Protein AF-A0A927CG24-F1 (afdb_monomer)

Radius of gyration: 14.92 Å; Cα contacts (8 Å, |Δi|>4): 21; chains: 1; bounding box: 33×20×41 Å

Foldseek 3Di:
DFDWDDDPPDIDRDDDDDDDADVVNPPPCDDPNVVVVVVVVVVVCVVVVHDDPDDDD

Structure (mmCIF, N/CA/C/O backbone):
data_AF-A0A927CG24-F1
#
_entry.id   AF-A0A927CG24-F1
#
loop_
_atom_site.group_PDB
_atom_site.id
_atom_site.type_symbol
_atom_site.label_atom_id
_at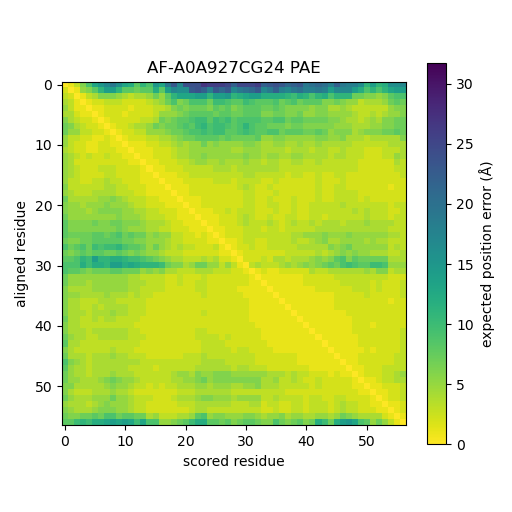om_site.label_alt_id
_atom_site.label_comp_id
_atom_site.label_asym_id
_atom_site.label_entity_id
_atom_site.label_seq_id
_atom_site.pdbx_PDB_ins_code
_atom_site.Cartn_x
_atom_site.Cartn_y
_atom_site.Cartn_z
_atom_site.occupancy
_atom_site.B_iso_or_equiv
_atom_site.auth_seq_id
_atom_site.auth_comp_id
_atom_site.auth_asym_id
_atom_site.auth_atom_id
_atom_site.pdbx_PDB_model_num
ATOM 1 N N . MET A 1 1 ? 17.687 2.340 -2.979 1.00 57.53 1 MET A N 1
ATOM 2 C CA . MET A 1 1 ? 17.999 2.594 -4.405 1.00 57.53 1 MET A CA 1
ATOM 3 C C . MET A 1 1 ? 16.790 2.172 -5.208 1.00 57.53 1 MET A C 1
ATOM 5 O O . MET A 1 1 ? 16.336 1.052 -5.024 1.00 57.53 1 MET A O 1
ATOM 9 N N . SER A 1 2 ? 16.222 3.074 -6.000 1.00 69.94 2 SER A N 1
ATOM 10 C CA . SER A 1 2 ? 15.038 2.792 -6.809 1.00 69.94 2 SER A CA 1
AT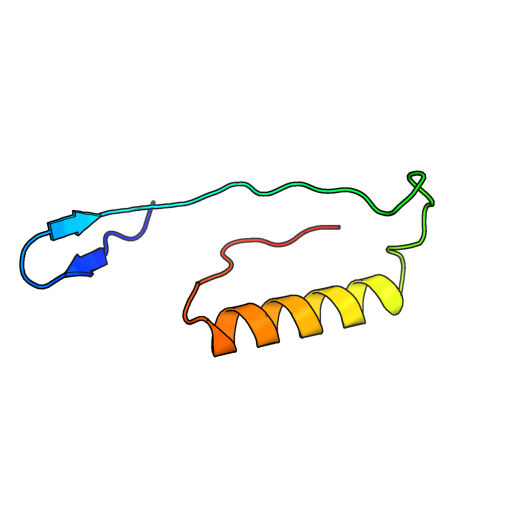OM 11 C C . SER A 1 2 ? 15.361 1.762 -7.895 1.00 69.94 2 SER A C 1
ATOM 13 O O . SER A 1 2 ? 16.370 1.868 -8.592 1.00 69.94 2 SER A O 1
ATOM 15 N N . GLU A 1 3 ? 14.521 0.735 -8.013 1.00 83.81 3 GLU A N 1
ATOM 16 C CA . GLU A 1 3 ? 14.661 -0.293 -9.043 1.00 83.81 3 GLU A CA 1
ATOM 17 C C . GLU A 1 3 ? 14.329 0.305 -10.420 1.00 83.81 3 GLU A C 1
ATOM 19 O O . GLU A 1 3 ? 13.256 0.879 -10.622 1.00 83.81 3 GLU A O 1
ATOM 24 N N . ILE A 1 4 ? 15.258 0.187 -11.374 1.00 90.50 4 ILE A N 1
ATOM 25 C CA . ILE A 1 4 ? 15.090 0.708 -12.735 1.00 90.50 4 ILE A CA 1
ATOM 26 C C . ILE A 1 4 ? 14.474 -0.378 -13.620 1.00 90.50 4 ILE A C 1
ATOM 28 O O . ILE A 1 4 ? 15.110 -1.395 -13.906 1.00 90.50 4 ILE A O 1
ATOM 32 N N . LYS A 1 5 ? 13.262 -0.128 -14.118 1.00 91.56 5 LYS A N 1
ATOM 33 C CA . LYS A 1 5 ? 12.537 -1.003 -15.046 1.00 91.56 5 LYS A CA 1
ATOM 34 C C . LYS A 1 5 ? 12.782 -0.580 -16.498 1.00 91.56 5 LYS A C 1
ATOM 36 O O . LYS A 1 5 ? 12.967 0.599 -16.805 1.00 91.56 5 LYS A O 1
ATOM 41 N N . ARG A 1 6 ? 12.802 -1.557 -17.411 1.00 94.38 6 ARG A N 1
ATOM 42 C CA . ARG A 1 6 ? 13.025 -1.351 -18.853 1.00 94.38 6 ARG A CA 1
ATOM 43 C C . ARG A 1 6 ? 11.862 -1.933 -19.650 1.00 94.38 6 ARG A C 1
ATOM 45 O O . ARG A 1 6 ? 11.525 -3.099 -19.480 1.00 94.38 6 ARG A O 1
ATOM 52 N N . GLY A 1 7 ? 11.261 -1.118 -20.510 1.00 91.38 7 GLY A N 1
ATOM 53 C CA . GLY A 1 7 ? 10.298 -1.540 -21.525 1.00 91.38 7 GLY A CA 1
ATOM 54 C C . GLY A 1 7 ? 10.942 -1.620 -22.910 1.00 91.38 7 GLY A C 1
ATOM 55 O O . GLY A 1 7 ? 12.141 -1.407 -23.071 1.00 91.38 7 GLY A O 1
ATOM 56 N N . ARG A 1 8 ? 10.129 -1.873 -23.941 1.00 93.75 8 ARG A N 1
ATOM 57 C CA . ARG A 1 8 ? 10.591 -2.037 -25.335 1.00 93.75 8 ARG A CA 1
ATOM 58 C C . ARG A 1 8 ? 11.349 -0.820 -25.898 1.00 93.75 8 ARG A C 1
ATOM 60 O O . ARG A 1 8 ? 12.148 -0.987 -26.810 1.00 93.75 8 ARG A O 1
ATOM 67 N N . GLY A 1 9 ? 11.108 0.383 -25.373 1.00 96.44 9 GLY A N 1
ATOM 68 C CA . GLY A 1 9 ? 11.761 1.617 -25.833 1.00 96.44 9 GLY A CA 1
ATOM 69 C C . GLY A 1 9 ? 11.897 2.700 -24.763 1.00 96.44 9 GLY A C 1
ATOM 70 O O . GLY A 1 9 ? 12.076 3.864 -25.097 1.00 96.44 9 GLY A O 1
ATOM 71 N N . TYR A 1 10 ? 11.765 2.342 -23.486 1.00 94.88 10 TYR A N 1
ATOM 72 C CA . TYR A 1 10 ? 11.817 3.295 -22.380 1.00 94.88 10 TYR A CA 1
ATOM 73 C C . TYR A 1 10 ? 12.434 2.660 -21.136 1.00 94.88 10 TYR A C 1
ATOM 75 O O . TYR A 1 10 ? 12.346 1.451 -20.916 1.00 94.88 10 TYR A O 1
ATOM 83 N N . VAL A 1 11 ? 13.060 3.496 -20.314 1.00 95.88 11 VAL A N 1
ATOM 84 C CA . VAL A 1 11 ? 13.674 3.130 -19.036 1.00 95.88 11 VAL A CA 1
ATOM 85 C C . VAL A 1 11 ? 13.075 4.044 -17.980 1.00 95.88 11 VAL A C 1
ATOM 87 O O . VAL A 1 11 ? 13.001 5.251 -18.195 1.00 95.88 11 VAL A O 1
ATOM 90 N N . TYR A 1 12 ? 12.602 3.480 -16.874 1.00 93.88 12 TYR A N 1
ATOM 91 C CA . TYR A 1 12 ? 11.849 4.234 -15.879 1.00 93.88 12 TYR A CA 1
ATOM 92 C C . TYR A 1 12 ? 12.054 3.693 -14.467 1.00 93.88 12 TYR A C 1
ATOM 94 O O . TYR A 1 12 ? 12.332 2.514 -14.263 1.00 93.88 12 TYR A O 1
ATOM 102 N N . ALA A 1 13 ? 11.875 4.572 -13.488 1.00 93.69 13 ALA A N 1
ATOM 103 C CA . ALA A 1 13 ? 11.797 4.242 -12.072 1.00 93.69 13 ALA A CA 1
ATOM 104 C C . ALA A 1 13 ? 10.681 5.106 -11.474 1.00 93.69 13 ALA A C 1
ATOM 106 O O . ALA A 1 13 ? 10.917 6.224 -11.023 1.00 93.69 13 ALA A O 1
ATOM 107 N N . ILE A 1 14 ? 9.442 4.626 -11.588 1.00 91.81 14 ILE A N 1
ATOM 108 C CA . ILE A 1 14 ? 8.247 5.372 -11.182 1.00 91.81 14 ILE A CA 1
ATOM 109 C C . ILE A 1 14 ? 7.773 4.813 -9.846 1.00 91.81 14 ILE A C 1
ATOM 111 O O . ILE A 1 14 ? 7.471 3.625 -9.741 1.00 91.81 14 ILE A O 1
ATOM 115 N N . GLN A 1 15 ? 7.722 5.676 -8.837 1.00 93.06 15 GLN A N 1
ATOM 116 C CA . GLN A 1 15 ? 7.293 5.356 -7.480 1.00 93.06 15 GLN A CA 1
ATOM 117 C C . GLN A 1 15 ? 6.344 6.456 -7.003 1.00 93.06 15 GLN A C 1
ATOM 119 O O . GLN A 1 15 ? 6.574 7.634 -7.277 1.00 93.06 15 GLN A O 1
ATOM 124 N N . TYR A 1 16 ? 5.285 6.069 -6.297 1.00 93.81 16 TYR A N 1
ATOM 125 C CA . TYR A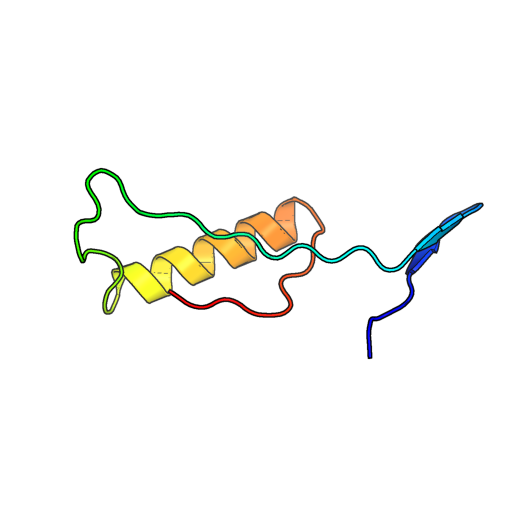 1 16 ? 4.289 6.991 -5.761 1.00 93.81 16 TYR A CA 1
ATOM 126 C C . TYR A 1 16 ? 4.143 6.777 -4.259 1.00 93.81 16 TYR A C 1
ATOM 128 O O . TYR A 1 16 ? 4.148 5.641 -3.794 1.00 93.81 16 TYR A O 1
ATOM 136 N N . HIS A 1 17 ? 3.967 7.873 -3.523 1.00 94.62 17 HIS A N 1
ATOM 137 C CA . HIS A 1 17 ? 3.542 7.845 -2.129 1.00 94.62 17 HIS A CA 1
ATOM 138 C C . HIS A 1 17 ? 2.065 8.238 -2.077 1.00 94.62 17 HIS A C 1
ATOM 140 O O . HIS A 1 17 ? 1.711 9.375 -2.394 1.00 94.62 17 HIS A O 1
ATOM 146 N N . ILE A 1 18 ? 1.203 7.276 -1.751 1.00 94.12 18 ILE A N 1
ATOM 147 C CA . ILE A 1 18 ? -0.252 7.441 -1.758 1.00 94.12 18 ILE A CA 1
ATOM 148 C C . ILE A 1 18 ? -0.739 7.399 -0.313 1.00 94.12 18 ILE A C 1
ATOM 150 O O . ILE A 1 18 ? -0.484 6.431 0.394 1.00 94.12 18 ILE A O 1
ATOM 154 N N . VAL A 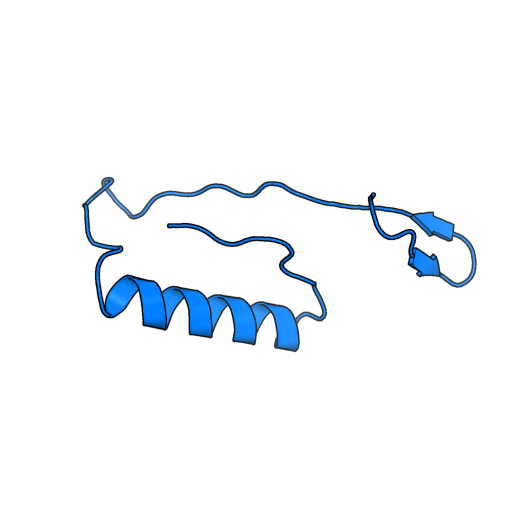1 19 ? -1.461 8.439 0.104 1.00 95.88 19 VAL A N 1
ATOM 155 C CA . VAL A 1 19 ? -2.033 8.558 1.450 1.00 95.88 19 VAL A CA 1
ATOM 156 C C . VAL A 1 19 ? -3.515 8.888 1.323 1.00 95.88 19 VAL A C 1
ATOM 158 O O . VAL A 1 19 ? -3.895 9.777 0.559 1.00 95.88 19 VAL A O 1
ATOM 161 N N . TRP A 1 20 ? -4.357 8.196 2.086 1.00 94.94 20 TRP A N 1
ATOM 162 C CA . TRP A 1 20 ? -5.786 8.491 2.197 1.00 94.94 20 TRP A CA 1
ATOM 163 C C . TRP A 1 20 ? -6.259 8.355 3.648 1.00 94.94 20 TRP A C 1
ATOM 165 O O . TRP A 1 20 ? -5.494 8.008 4.543 1.00 94.94 20 TRP A O 1
ATOM 175 N N . CYS A 1 21 ? -7.529 8.671 3.904 1.00 94.50 21 CYS A N 1
ATOM 176 C CA . CYS A 1 21 ? -8.151 8.498 5.215 1.00 94.50 21 CYS A CA 1
ATOM 177 C C . CYS A 1 21 ? -9.526 7.850 5.069 1.00 94.50 21 CYS A C 1
ATOM 179 O O . CYS A 1 21 ? -10.185 7.990 4.037 1.00 94.50 21 CYS A O 1
ATOM 181 N N . VAL A 1 22 ? -9.995 7.196 6.132 1.00 95.12 22 VAL A N 1
ATOM 182 C CA . VAL A 1 22 ? -11.369 6.689 6.180 1.00 95.12 22 VAL A CA 1
ATOM 183 C C . VAL A 1 22 ? -12.381 7.834 6.238 1.00 95.12 22 VAL A C 1
ATOM 185 O O . VAL A 1 22 ? -12.081 8.952 6.677 1.00 95.12 22 VAL A O 1
ATOM 188 N N . LYS A 1 23 ? -13.620 7.542 5.836 1.00 96.12 23 LYS A N 1
ATOM 189 C CA . LYS A 1 23 ? -14.735 8.488 5.922 1.00 96.12 23 LYS A CA 1
ATOM 190 C C . LYS A 1 23 ? -14.860 9.029 7.356 1.00 96.12 23 LYS A C 1
ATOM 192 O O . LYS A 1 23 ? -14.859 8.260 8.313 1.00 96.12 23 LYS A O 1
ATOM 197 N N . TYR A 1 24 ? -14.926 10.356 7.491 1.00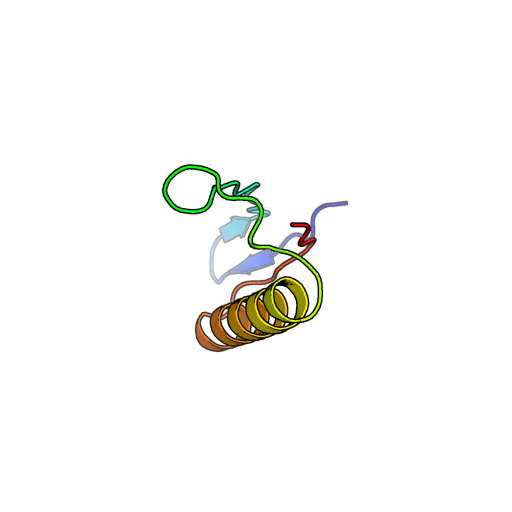 97.12 24 TYR A N 1
ATOM 198 C CA . TYR A 1 24 ? -14.975 11.085 8.771 1.00 97.12 24 TYR A CA 1
ATOM 199 C C . TYR A 1 24 ? -13.770 10.893 9.717 1.00 97.12 24 TYR A C 1
ATOM 201 O O . TYR A 1 24 ? -13.843 11.308 10.869 1.00 97.12 24 TYR A O 1
ATOM 209 N N . ARG A 1 25 ? -12.650 10.310 9.254 1.00 92.56 25 ARG A N 1
ATOM 210 C CA . ARG A 1 25 ? -11.434 10.066 10.062 1.00 92.56 25 ARG A CA 1
ATOM 211 C C . ARG A 1 25 ? -11.681 9.266 11.352 1.00 92.56 25 ARG A C 1
ATOM 213 O O . ARG A 1 25 ? -10.994 9.466 12.353 1.00 92.56 25 ARG A O 1
ATOM 220 N N . HIS A 1 26 ? -12.653 8.356 11.343 1.00 93.94 26 HIS A N 1
ATOM 221 C CA . HIS A 1 26 ? -12.826 7.422 12.452 1.00 93.94 26 HIS A CA 1
ATOM 222 C C . HIS A 1 26 ? -11.580 6.535 12.619 1.00 93.94 26 HIS A C 1
ATOM 224 O O . HIS A 1 26 ? -10.968 6.115 11.641 1.00 93.94 26 HIS A O 1
ATOM 230 N N . LYS A 1 27 ? -11.203 6.214 13.858 1.00 91.62 27 LYS A N 1
ATOM 231 C CA . LYS A 1 27 ? -10.056 5.337 14.149 1.00 91.62 27 LYS A CA 1
ATOM 232 C C . LYS A 1 27 ? -10.447 3.860 14.004 1.00 91.62 27 LYS A C 1
ATOM 234 O O . LYS A 1 27 ? -10.517 3.144 14.991 1.00 91.62 27 LYS A O 1
ATOM 239 N N . LEU A 1 28 ? -10.792 3.454 12.781 1.00 91.31 28 LEU A N 1
ATOM 240 C CA . LEU A 1 28 ? -11.286 2.104 12.464 1.00 91.31 28 LEU A CA 1
ATOM 241 C C . LEU A 1 28 ? -10.202 1.172 11.914 1.00 91.31 28 LEU A C 1
ATOM 243 O O . LEU A 1 28 ? -10.396 -0.035 11.916 1.00 91.31 28 LEU A O 1
ATOM 247 N N . LEU A 1 29 ? -9.086 1.718 11.425 1.00 90.56 29 LEU A N 1
ATOM 248 C CA . LEU A 1 29 ? -7.963 0.940 10.894 1.00 90.56 29 LEU A CA 1
ATOM 249 C C . LEU A 1 29 ? -7.084 0.447 12.047 1.00 90.56 29 LEU A C 1
ATOM 251 O O . LEU A 1 29 ? -5.989 0.946 12.268 1.00 90.56 29 LEU A O 1
ATOM 255 N N . VAL A 1 30 ? -7.622 -0.470 12.842 1.00 91.69 30 VAL A N 1
ATOM 256 C CA . VAL A 1 30 ? -6.937 -1.076 13.986 1.00 91.69 30 VAL A CA 1
ATOM 257 C C . VAL A 1 30 ? -7.140 -2.588 13.965 1.00 91.69 30 VAL A C 1
ATOM 259 O O . VAL A 1 30 ? -8.122 -3.077 13.404 1.00 91.69 30 VAL A O 1
ATOM 262 N N . GLU A 1 31 ? -6.210 -3.314 14.588 1.00 92.50 31 GLU A N 1
ATOM 263 C CA . GLU A 1 31 ? -6.296 -4.763 14.816 1.00 92.50 31 GLU A CA 1
ATOM 264 C C . GLU A 1 31 ? -6.602 -5.555 13.526 1.00 92.50 31 GLU A C 1
ATOM 266 O O . GLU A 1 31 ? -5.897 -5.431 12.525 1.00 92.50 31 GLU A O 1
ATOM 271 N N . GLU A 1 32 ? -7.656 -6.372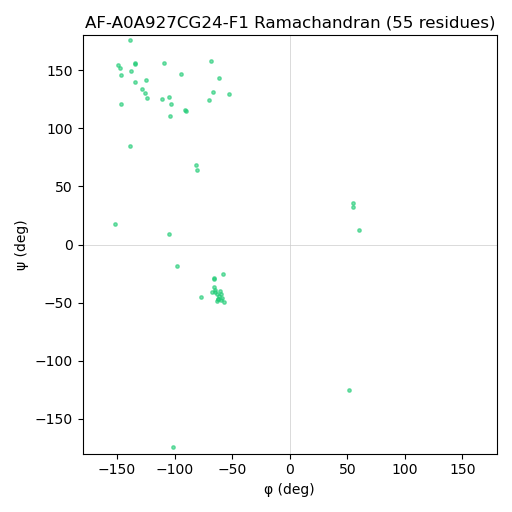 13.536 1.00 93.81 32 GLU A N 1
ATOM 272 C CA . GLU A 1 32 ? -8.031 -7.260 12.434 1.00 93.81 32 GLU A CA 1
ATOM 273 C C . GLU A 1 32 ? -8.454 -6.500 11.168 1.00 93.81 32 GLU A C 1
ATOM 275 O O . GLU A 1 32 ? -8.245 -6.988 10.055 1.00 93.81 32 GLU A O 1
ATOM 280 N N . ILE A 1 33 ? -9.013 -5.290 11.313 1.00 94.00 33 ILE A N 1
ATOM 281 C CA . ILE A 1 33 ? -9.445 -4.469 10.172 1.00 94.00 33 ILE A CA 1
ATOM 282 C C . ILE A 1 33 ? -8.229 -3.999 9.373 1.00 94.00 33 ILE A C 1
ATOM 284 O O . ILE A 1 33 ? -8.265 -4.023 8.141 1.00 94.00 33 ILE A O 1
ATOM 288 N N . ASP A 1 34 ? -7.152 -3.607 10.060 1.00 94.56 34 ASP A N 1
ATOM 289 C CA . ASP A 1 34 ? -5.900 -3.217 9.410 1.00 94.56 34 ASP A CA 1
ATOM 290 C C . ASP A 1 34 ? -5.284 -4.389 8.633 1.00 94.56 34 ASP A C 1
ATOM 292 O O . ASP A 1 34 ? -4.979 -4.272 7.444 1.00 94.56 34 ASP A O 1
ATOM 296 N N . VAL A 1 35 ? -5.181 -5.555 9.280 1.00 95.75 35 VAL A N 1
ATOM 297 C CA . VAL A 1 35 ? -4.629 -6.768 8.658 1.00 95.75 35 VAL A CA 1
ATOM 298 C C . VAL A 1 35 ? -5.412 -7.127 7.397 1.00 95.75 35 VAL A C 1
ATOM 300 O O . VAL A 1 35 ? -4.825 -7.295 6.325 1.00 95.75 35 VAL A O 1
ATOM 303 N N . ARG A 1 36 ? -6.747 -7.164 7.486 1.00 96.38 36 ARG A N 1
ATOM 304 C CA . ARG A 1 36 ? -7.592 -7.515 6.343 1.00 96.38 36 ARG A CA 1
ATOM 305 C C . ARG A 1 36 ? -7.512 -6.485 5.216 1.00 96.38 36 ARG A C 1
ATOM 307 O O . ARG A 1 36 ? -7.546 -6.859 4.044 1.00 96.38 36 ARG A O 1
ATOM 314 N N . LEU A 1 37 ? -7.400 -5.197 5.544 1.00 95.56 37 LEU A N 1
ATOM 315 C CA . LEU A 1 37 ? -7.212 -4.145 4.547 1.00 95.56 37 LEU A CA 1
ATOM 316 C C . LEU A 1 37 ? -5.893 -4.335 3.788 1.00 95.56 37 LEU A C 1
ATOM 318 O O . LEU A 1 37 ? -5.891 -4.282 2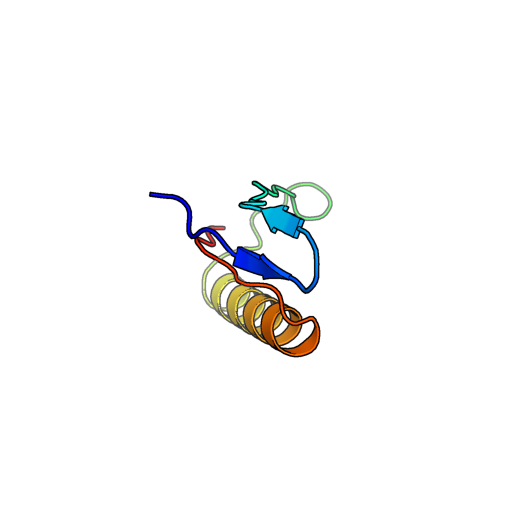.557 1.00 95.56 37 LEU A O 1
ATOM 322 N N . LYS A 1 38 ? -4.791 -4.595 4.501 1.00 95.62 38 LYS A N 1
ATOM 323 C CA . LYS A 1 38 ? -3.473 -4.843 3.899 1.00 95.62 38 LYS A CA 1
ATOM 324 C C . LYS A 1 38 ? -3.502 -6.051 2.958 1.00 95.62 38 LYS A C 1
ATOM 326 O O . LYS A 1 38 ? -2.999 -5.952 1.842 1.00 95.62 38 LYS A O 1
ATOM 331 N N . GLU A 1 39 ? -4.163 -7.146 3.339 1.00 96.50 39 GLU A N 1
ATOM 332 C CA . GLU A 1 39 ? -4.351 -8.315 2.462 1.00 96.50 39 GLU A CA 1
ATOM 333 C C . GLU A 1 39 ? -5.084 -7.967 1.161 1.00 96.50 39 GLU A C 1
ATOM 335 O O . GLU A 1 39 ? -4.654 -8.357 0.075 1.00 96.50 39 GLU A O 1
ATOM 340 N N . ILE A 1 40 ? -6.179 -7.206 1.257 1.00 96.88 40 ILE A N 1
ATOM 341 C CA . ILE A 1 40 ? -6.958 -6.780 0.088 1.00 96.88 40 ILE A CA 1
ATOM 342 C C . ILE A 1 40 ? -6.104 -5.897 -0.828 1.00 96.88 40 ILE A C 1
ATOM 344 O O . ILE A 1 40 ? -6.128 -6.071 -2.044 1.00 96.88 40 ILE A O 1
ATOM 348 N N . LEU A 1 41 ? -5.323 -4.973 -0.266 1.00 96.50 41 LEU A N 1
ATOM 349 C CA . LEU A 1 41 ? -4.446 -4.097 -1.045 1.00 96.50 41 LEU A CA 1
ATOM 350 C C . LEU A 1 41 ? -3.341 -4.878 -1.763 1.00 96.50 41 LEU A C 1
ATOM 352 O O . LEU A 1 41 ? -3.062 -4.596 -2.928 1.00 96.50 41 LEU A O 1
ATOM 356 N N . VAL A 1 42 ? -2.762 -5.890 -1.112 1.00 96.19 42 VAL A N 1
ATOM 357 C CA . VAL A 1 42 ? -1.784 -6.791 -1.738 1.00 96.19 42 VAL A CA 1
ATOM 358 C C . VAL A 1 42 ? -2.425 -7.605 -2.865 1.00 96.19 42 VAL A C 1
ATOM 360 O O . VAL A 1 42 ? -1.828 -7.728 -3.935 1.00 96.19 42 VAL A O 1
ATOM 363 N N . GLN A 1 43 ? -3.652 -8.099 -2.678 1.00 97.56 43 GLN A N 1
ATOM 364 C CA . GLN A 1 43 ? -4.379 -8.804 -3.736 1.00 97.56 43 GLN A CA 1
ATOM 365 C C . GLN A 1 43 ? -4.636 -7.890 -4.941 1.00 97.56 43 GLN A C 1
ATOM 367 O O . GLN A 1 43 ? -4.322 -8.258 -6.070 1.00 97.56 43 GLN A O 1
ATOM 372 N N . ILE A 1 44 ? -5.115 -6.664 -4.708 1.00 97.31 44 ILE A N 1
ATOM 373 C CA . ILE A 1 44 ? -5.351 -5.678 -5.772 1.00 97.31 44 ILE A CA 1
ATOM 374 C C . ILE A 1 44 ? -4.045 -5.348 -6.506 1.00 97.31 44 ILE A C 1
ATOM 376 O O . ILE A 1 44 ? -4.050 -5.220 -7.732 1.00 97.31 44 ILE A O 1
ATOM 380 N N . ALA A 1 45 ? -2.930 -5.227 -5.783 1.00 96.50 45 ALA A N 1
ATOM 381 C CA . ALA A 1 45 ? -1.616 -5.001 -6.377 1.00 96.50 45 ALA A CA 1
ATOM 382 C C . ALA A 1 45 ? -1.190 -6.140 -7.305 1.00 96.50 45 ALA A C 1
ATOM 384 O O . ALA A 1 45 ? -0.742 -5.882 -8.424 1.00 96.50 45 ALA A O 1
ATOM 385 N N . SER A 1 46 ? -1.394 -7.385 -6.868 1.00 96.31 46 SER A N 1
ATOM 386 C CA . SER A 1 46 ? -1.154 -8.577 -7.683 1.00 96.31 46 SER A CA 1
ATOM 387 C C . SER A 1 46 ? -2.019 -8.572 -8.945 1.00 96.31 46 SER A C 1
ATOM 389 O O . SER A 1 46 ? -1.497 -8.741 -10.047 1.00 96.31 46 SER A O 1
ATOM 391 N N . ASP A 1 47 ? -3.317 -8.304 -8.798 1.00 98.00 47 ASP A N 1
ATOM 392 C CA . ASP A 1 47 ? -4.285 -8.343 -9.900 1.00 98.00 47 ASP A CA 1
ATOM 393 C C . ASP A 1 47 ? -4.024 -7.255 -10.955 1.00 98.00 47 ASP A C 1
ATOM 395 O O . ASP A 1 47 ? -4.322 -7.444 -12.132 1.00 98.00 47 ASP A O 1
ATOM 399 N N . ASN A 1 48 ? -3.451 -6.118 -10.545 1.00 96.81 48 ASN A N 1
ATOM 400 C CA . ASN A 1 48 ? -3.154 -4.977 -11.418 1.00 96.81 48 ASN A CA 1
ATOM 401 C C . ASN A 1 48 ? -1.660 -4.844 -11.765 1.00 96.81 48 ASN A C 1
ATOM 403 O O . ASN A 1 48 ? -1.248 -3.835 -12.342 1.00 96.81 48 ASN A O 1
ATOM 407 N N . ASN A 1 49 ? -0.837 -5.835 -11.409 1.00 93.56 49 ASN A N 1
ATOM 408 C CA . ASN A 1 49 ? 0.595 -5.882 -11.711 1.00 93.56 49 ASN A CA 1
ATOM 409 C C . ASN A 1 49 ? 1.402 -4.656 -11.232 1.00 93.56 49 ASN A C 1
ATOM 411 O O . ASN A 1 49 ? 2.370 -4.253 -11.889 1.00 93.56 49 ASN A O 1
ATOM 415 N N . PHE A 1 50 ? 1.054 -4.078 -10.079 1.00 91.31 50 PHE A N 1
ATOM 416 C CA . PHE A 1 50 ? 1.884 -3.061 -9.428 1.00 91.31 50 PHE A CA 1
ATOM 417 C C . PHE A 1 50 ? 2.540 -3.592 -8.154 1.00 91.31 50 PHE A C 1
ATOM 419 O O . PHE A 1 50 ? 2.094 -4.556 -7.541 1.00 91.31 50 PHE A O 1
ATOM 426 N N . THR A 1 51 ? 3.656 -2.973 -7.774 1.00 92.19 51 THR A N 1
ATOM 427 C CA . THR A 1 51 ? 4.462 -3.390 -6.623 1.00 92.19 51 THR A CA 1
ATOM 428 C C . THR A 1 51 ? 4.237 -2.416 -5.477 1.00 92.19 51 THR A C 1
ATOM 430 O O . THR A 1 51 ? 4.414 -1.212 -5.656 1.00 92.19 51 THR A O 1
ATOM 433 N N . ILE A 1 52 ? 3.871 -2.936 -4.308 1.00 93.75 52 ILE A N 1
ATOM 434 C CA . ILE A 1 52 ? 3.832 -2.169 -3.062 1.00 93.75 52 ILE A CA 1
ATOM 435 C C . ILE A 1 52 ? 5.209 -2.294 -2.409 1.00 93.75 52 ILE A C 1
ATOM 437 O O . ILE A 1 52 ? 5.611 -3.394 -2.041 1.00 93.75 52 ILE A O 1
ATOM 441 N N . SER A 1 53 ? 5.940 -1.183 -2.300 1.00 92.31 53 SER A N 1
ATOM 442 C CA . SER A 1 53 ? 7.237 -1.166 -1.606 1.00 92.31 53 SER A CA 1
ATOM 443 C C . SER A 1 53 ? 7.062 -1.170 -0.089 1.00 92.31 53 SER A C 1
ATOM 445 O O . SER A 1 53 ? 7.748 -1.909 0.606 1.00 92.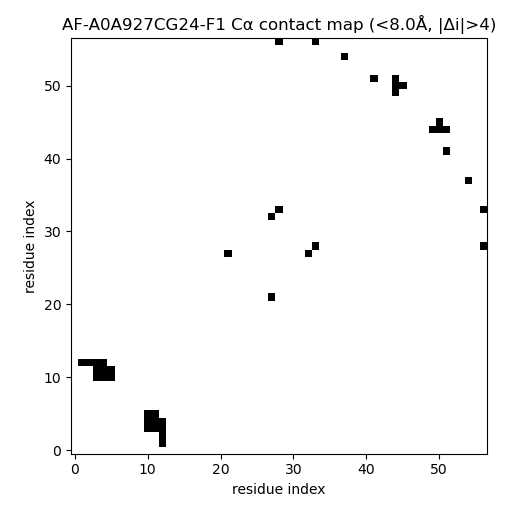31 53 SER A O 1
ATOM 447 N N . GLU A 1 54 ? 6.148 -0.337 0.409 1.00 93.56 54 GLU A N 1
ATOM 448 C CA . GLU A 1 54 ? 5.865 -0.130 1.830 1.00 93.56 54 GLU A CA 1
ATOM 449 C C . GLU A 1 54 ? 4.368 0.162 1.992 1.00 93.56 54 GLU A C 1
ATOM 451 O O . GLU A 1 54 ? 3.751 0.767 1.108 1.00 93.56 54 GLU A O 1
ATOM 456 N N . ILE A 1 55 ? 3.780 -0.290 3.100 1.00 94.00 55 ILE A N 1
ATOM 457 C CA . ILE A 1 55 ? 2.371 -0.077 3.431 1.00 94.00 55 ILE A CA 1
ATOM 458 C C . ILE A 1 55 ? 2.213 0.059 4.942 1.00 94.00 55 ILE A C 1
ATOM 460 O O . ILE A 1 55 ? 2.534 -0.862 5.685 1.00 94.00 55 ILE A O 1
ATOM 464 N N . GLU A 1 56 ? 1.687 1.196 5.384 1.00 88.00 56 GLU A N 1
ATOM 465 C CA . GLU A 1 56 ? 1.4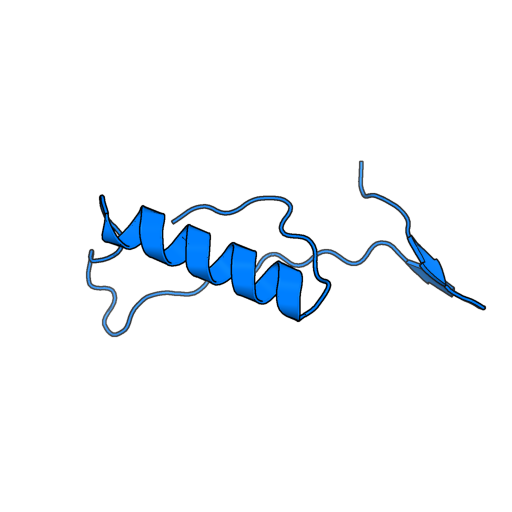12 1.479 6.792 1.00 88.00 56 GLU A CA 1
ATOM 466 C C . GLU A 1 56 ? 0.061 2.180 6.937 1.00 88.00 56 GLU A C 1
ATOM 468 O O . GLU A 1 56 ? -0.371 2.902 6.030 1.00 88.00 56 GLU A O 1
ATOM 473 N N . SER A 1 57 ? -0.589 1.941 8.077 1.00 78.06 57 SER A N 1
ATOM 474 C CA . SER A 1 57 ? -1.963 2.358 8.387 1.00 78.06 57 SER A CA 1
ATOM 475 C C . SER A 1 57 ? -2.036 3.202 9.648 1.00 78.06 57 SER A C 1
ATOM 477 O O . SER A 1 57 ? -1.267 2.913 10.592 1.00 78.06 57 SER A O 1
#

Solvent-accessible surface area (backbone atoms only — not comparable to full-atom values): 4027 Å² total; per-residue (Å²): 132,85,70,76,47,74,60,100,88,50,76,49,69,88,83,83,90,87,85,87,78,56,82,91,66,57,94,62,72,45,74,70,52,36,56,53,49,53,54,52,53,53,50,51,26,61,78,68,75,50,84,82,89,77,89,86,127

pLDDT: mean 92.7, std 6.51, range [57.53, 98.0]

Mean predicted aligned error: 4.11 Å

Organism: NCBI:txid2772510

Sequence (57 aa):
MSEIKRGRGYVYAIQYHIVWCVKYRHKLLVEEIDVRLKEILVQIASDNNFTISEIES

InterPro domains:
  IPR002686 Transposase IS200-like [PF01797] (11-56)
  IPR036515 Transposase IS200-like superfamily [G3DSA:3.30.70.1290] (1-57)
  IPR036515 Transposase IS200-like superfamily [SSF143422] (1-56)

Secondary structure (DSSP, 8-state):
----EE-SS-EE----------GGG-S---HHHHHHHHHHHHHHHHHTT---S----